Protein AF-A0A932KSS3-F1 (afdb_monomer)

Mean predicted aligned error: 3.88 Å

Foldseek 3Di:
DLVVQLVVVCVVPPPPDPVCVVVSSVVSVLPVVQDDPVSSVVVVCVVPVD

pLDDT: mean 90.78, std 5.24, range [60.41, 95.06]

Solvent-accessible surface area (backbone atoms only — not comparable to full-atom values): 3079 Å² total; per-residue (Å²): 112,70,70,63,52,41,51,62,64,50,63,82,51,78,83,65,58,76,88,53,48,64,58,56,50,52,51,40,49,49,57,69,75,32,72,53,72,68,53,38,50,52,50,49,52,54,71,76,75,109

Secondary structure (DSSP, 8-state):
-HHHHHHHHHGGGTT--GGGHHHHHHHHHHHHHS-SHHHHHHHHHHHH--

Sequence (50 aa):
NFWNQAKRVLRKYNGIPRKSFPLFLKECEFRFNYGSHRQQLFTLTKYFFT

Structure (mmCIF, N/CA/C/O backbone):
data_AF-A0A932KSS3-F1
#
_entry.id   AF-A0A932KSS3-F1
#
loop_
_atom_site.group_PDB
_atom_site.id
_atom_site.type_symbol
_atom_site.label_atom_id
_atom_site.label_alt_id
_atom_site.label_comp_id
_atom_site.label_asym_id
_atom_site.label_entity_id
_atom_site.label_seq_id
_atom_site.pdbx_PDB_ins_code
_atom_site.Cartn_x
_atom_site.Cartn_y
_atom_site.Cartn_z
_atom_site.occupancy
_atom_site.B_iso_or_equiv
_atom_site.auth_seq_id
_atom_site.auth_comp_id
_atom_site.auth_asym_id
_atom_site.auth_atom_id
_atom_site.pdbx_PDB_model_num
ATOM 1 N N . ASN A 1 1 ? -8.806 -6.557 -14.113 1.00 92.38 1 ASN A N 1
ATOM 2 C CA . ASN A 1 1 ? -9.867 -5.781 -13.428 1.00 92.38 1 ASN A CA 1
ATOM 3 C C . ASN A 1 1 ? -9.480 -5.610 -11.964 1.00 92.38 1 ASN A C 1
ATOM 5 O O . ASN A 1 1 ? -9.229 -6.617 -11.301 1.00 92.38 1 ASN A O 1
ATOM 9 N N . PHE A 1 2 ? -9.438 -4.360 -11.494 1.00 93.88 2 PHE A N 1
ATOM 10 C CA . PHE A 1 2 ? -9.139 -3.960 -10.118 1.00 93.88 2 PHE A CA 1
ATOM 11 C C . PHE A 1 2 ? -9.839 -4.830 -9.067 1.00 93.88 2 PHE A C 1
ATOM 13 O O . PHE A 1 2 ? -9.179 -5.429 -8.219 1.00 93.88 2 PHE A O 1
ATOM 20 N N . TRP A 1 3 ? -11.160 -5.005 -9.172 1.00 94.88 3 TRP A N 1
ATOM 21 C CA . TRP A 1 3 ? -11.947 -5.687 -8.141 1.00 94.88 3 TRP A CA 1
ATOM 22 C C . TRP A 1 3 ? -11.573 -7.159 -7.954 1.00 94.88 3 TRP A C 1
ATOM 24 O O . TRP A 1 3 ? -11.633 -7.678 -6.840 1.00 94.88 3 TRP A O 1
ATOM 34 N N . ASN A 1 4 ? -11.155 -7.850 -9.016 1.00 95.06 4 ASN A N 1
ATOM 35 C CA . ASN A 1 4 ? -10.716 -9.244 -8.907 1.00 95.06 4 ASN A CA 1
ATOM 36 C C . ASN A 1 4 ? -9.361 -9.359 -8.198 1.00 95.06 4 ASN A C 1
ATOM 38 O O . ASN A 1 4 ? -9.163 -10.279 -7.402 1.00 95.06 4 ASN A O 1
ATOM 42 N N . GLN A 1 5 ? -8.461 -8.403 -8.431 1.00 92.88 5 GLN A N 1
ATOM 43 C CA . GLN A 1 5 ? -7.155 -8.363 -7.782 1.00 92.88 5 GLN A CA 1
ATOM 44 C C . GLN A 1 5 ? -7.264 -7.921 -6.320 1.00 92.88 5 GLN A C 1
ATOM 46 O O . GLN A 1 5 ? -6.723 -8.601 -5.448 1.00 92.88 5 GLN A O 1
ATOM 51 N N . ALA A 1 6 ? -8.053 -6.880 -6.039 1.00 94.12 6 ALA A N 1
ATOM 52 C CA . ALA A 1 6 ? -8.357 -6.435 -4.682 1.00 94.12 6 ALA A CA 1
ATOM 53 C C . ALA A 1 6 ? -8.978 -7.572 -3.856 1.00 94.12 6 ALA A C 1
ATOM 55 O O . ALA A 1 6 ? -8.470 -7.895 -2.788 1.00 94.12 6 ALA A O 1
ATOM 56 N N . LYS A 1 7 ? -9.986 -8.286 -4.384 1.00 93.31 7 LYS A N 1
ATOM 57 C CA . LYS A 1 7 ? -10.562 -9.469 -3.714 1.00 93.31 7 LYS A CA 1
ATOM 58 C C . LYS A 1 7 ? -9.506 -10.527 -3.381 1.00 93.31 7 LYS A C 1
ATOM 60 O O . LYS A 1 7 ? -9.515 -11.067 -2.280 1.00 93.31 7 LYS A O 1
ATOM 65 N N . ARG A 1 8 ? -8.587 -10.839 -4.304 1.00 93.31 8 ARG A N 1
ATOM 66 C CA . ARG A 1 8 ? -7.516 -11.826 -4.063 1.00 93.31 8 ARG A CA 1
ATOM 67 C C . ARG A 1 8 ? -6.566 -11.381 -2.950 1.00 93.31 8 ARG A C 1
ATOM 69 O O . ARG A 1 8 ? -6.218 -12.208 -2.115 1.00 93.31 8 ARG A O 1
ATOM 76 N N . VAL A 1 9 ? -6.179 -10.106 -2.928 1.00 90.88 9 VAL A N 1
ATOM 77 C CA . VAL A 1 9 ? -5.324 -9.545 -1.870 1.00 90.88 9 VAL A CA 1
ATOM 78 C C . VAL A 1 9 ? -6.053 -9.532 -0.529 1.00 90.88 9 VAL A C 1
ATOM 80 O O . VAL A 1 9 ? -5.465 -9.918 0.474 1.00 90.88 9 VAL A O 1
ATOM 83 N N . LEU A 1 10 ? -7.330 -9.147 -0.509 1.00 92.50 10 LEU A N 1
ATOM 84 C CA . LEU A 1 10 ? -8.116 -8.985 0.715 1.00 92.50 10 LEU A CA 1
ATOM 85 C C . LEU A 1 10 ? -8.515 -10.311 1.378 1.00 92.50 10 LEU A C 1
ATOM 87 O O . LEU A 1 10 ? -8.697 -10.337 2.591 1.00 92.50 10 LEU A O 1
ATOM 91 N N . ARG A 1 11 ? -8.576 -11.426 0.633 1.00 92.44 11 ARG A N 1
ATOM 92 C CA . ARG A 1 11 ? -8.874 -12.765 1.189 1.00 92.44 11 ARG A CA 1
ATOM 93 C C . ARG A 1 11 ? -7.942 -13.194 2.325 1.00 92.44 11 ARG A C 1
ATOM 95 O O . ARG A 1 11 ? -8.362 -13.963 3.181 1.00 92.44 11 ARG A O 1
ATOM 102 N N . LYS A 1 12 ? -6.693 -12.714 2.343 1.00 89.06 12 LYS A N 1
ATOM 103 C CA . LYS A 1 12 ? -5.723 -13.045 3.405 1.00 89.06 12 LYS A CA 1
ATOM 104 C C . LYS A 1 12 ? -5.999 -12.321 4.727 1.00 89.06 12 LYS A C 1
ATOM 106 O O . LYS A 1 12 ? -5.364 -12.621 5.727 1.00 89.06 12 LYS A O 1
ATOM 111 N N . TYR A 1 13 ? -6.935 -11.377 4.724 1.00 87.69 13 TYR A N 1
ATOM 112 C CA . TYR A 1 13 ? -7.274 -10.542 5.864 1.00 87.69 13 TYR A CA 1
ATOM 113 C C . TYR A 1 13 ? 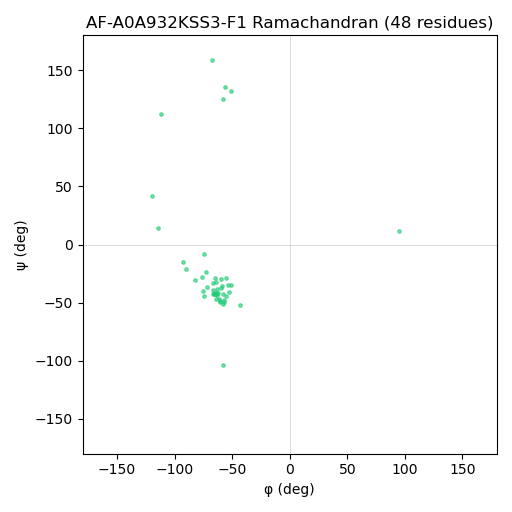-8.745 -10.730 6.287 1.00 87.69 13 TYR A C 1
ATOM 115 O O . TYR A 1 13 ? -9.465 -9.771 6.558 1.00 87.69 13 TYR A O 1
ATOM 123 N N . ASN A 1 14 ? -9.247 -11.965 6.306 1.00 84.62 14 ASN A N 1
ATOM 124 C CA . ASN A 1 14 ? -10.602 -12.217 6.803 1.00 84.62 14 ASN A CA 1
ATOM 125 C C . ASN A 1 14 ? -10.729 -11.731 8.261 1.00 84.62 14 ASN A C 1
ATOM 127 O O . ASN A 1 14 ? -9.941 -12.127 9.114 1.00 84.62 14 ASN A O 1
ATOM 131 N N . GLY A 1 15 ? -11.712 -10.863 8.532 1.00 86.00 15 GLY A N 1
ATOM 132 C CA . GLY A 1 15 ? -11.963 -10.315 9.872 1.00 86.00 15 GLY A CA 1
ATOM 133 C C . GLY A 1 15 ? -11.322 -8.955 10.182 1.00 86.00 15 GLY A C 1
ATOM 134 O O . GLY A 1 15 ? -11.342 -8.545 11.341 1.00 86.00 15 GLY A O 1
ATOM 135 N N . ILE A 1 16 ? -10.785 -8.221 9.193 1.00 86.75 16 ILE A N 1
ATOM 136 C CA . ILE A 1 16 ? -10.342 -6.832 9.427 1.00 86.75 16 ILE A CA 1
ATOM 137 C C . ILE A 1 16 ? -11.512 -6.000 9.985 1.00 86.75 16 ILE A C 1
ATOM 139 O O . ILE A 1 16 ? -12.613 -6.035 9.423 1.00 86.75 16 ILE A O 1
ATOM 143 N N . PRO A 1 17 ? -11.280 -5.169 11.018 1.00 92.06 17 PRO A N 1
ATOM 144 C CA . PRO A 1 17 ? -12.244 -4.166 11.443 1.00 92.06 17 PRO A CA 1
ATOM 145 C C . PRO A 1 17 ? -12.722 -3.302 10.270 1.00 92.06 17 PRO A C 1
ATOM 147 O O . PRO A 1 17 ? -11.916 -2.732 9.534 1.00 92.06 17 PRO A O 1
ATOM 150 N N . ARG A 1 18 ? -14.040 -3.115 10.136 1.00 89.81 18 ARG A N 1
ATOM 151 C CA . ARG A 1 18 ? -14.635 -2.289 9.064 1.00 89.81 18 ARG A CA 1
ATOM 152 C C . ARG A 1 18 ? -14.006 -0.896 8.950 1.00 89.81 18 ARG A C 1
ATOM 154 O O . ARG A 1 18 ? -13.827 -0.404 7.844 1.00 89.81 18 ARG A O 1
ATOM 161 N N . 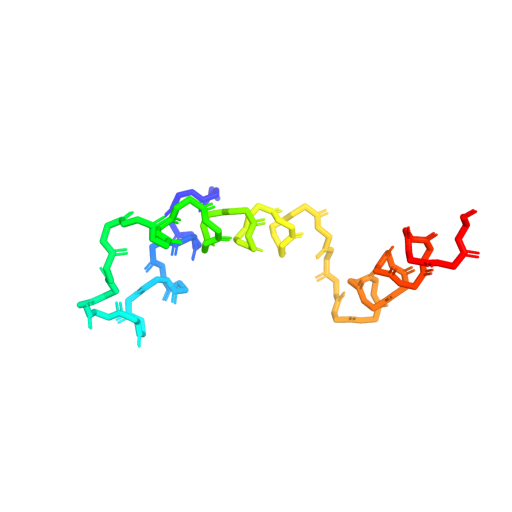LYS A 1 19 ? -13.603 -0.303 10.079 1.00 94.50 19 LYS A N 1
ATOM 162 C CA . LYS A 1 19 ? -12.918 1.000 10.140 1.00 94.50 19 LYS A CA 1
ATOM 163 C C . LYS A 1 19 ? -11.593 1.049 9.369 1.00 94.50 19 LYS A C 1
ATOM 165 O O . LYS A 1 19 ? -11.220 2.101 8.871 1.00 94.50 19 LYS A O 1
ATOM 170 N N . SER A 1 20 ? -10.893 -0.077 9.255 1.00 92.06 20 SER A N 1
ATOM 171 C CA . SER A 1 20 ? -9.598 -0.160 8.574 1.00 92.06 20 SER A CA 1
ATOM 172 C C . SER A 1 20 ? -9.741 -0.537 7.099 1.00 92.06 20 SER A C 1
ATOM 174 O O . SER A 1 20 ? -8.805 -0.340 6.333 1.00 92.06 20 SER A O 1
ATOM 176 N N . PHE A 1 21 ? -10.905 -1.037 6.672 1.00 91.38 21 PHE A N 1
ATOM 177 C CA . PHE A 1 21 ? -11.160 -1.466 5.294 1.00 91.38 21 PHE A CA 1
ATOM 178 C C . PHE A 1 21 ? -10.817 -0.410 4.220 1.00 91.38 21 PHE A C 1
ATOM 180 O O . PHE A 1 21 ? -10.192 -0.785 3.224 1.00 91.38 21 PHE A O 1
ATOM 187 N N . PRO A 1 22 ? -11.112 0.898 4.406 1.00 94.06 22 PRO A N 1
ATOM 188 C CA . PRO A 1 22 ? -10.722 1.922 3.435 1.00 94.06 22 PRO A CA 1
ATOM 189 C C . PRO A 1 22 ? -9.206 2.000 3.192 1.00 94.06 22 PRO A C 1
ATOM 191 O O . PRO A 1 22 ? -8.784 2.206 2.055 1.00 94.06 22 PRO A O 1
ATOM 194 N N . LEU A 1 23 ? -8.381 1.7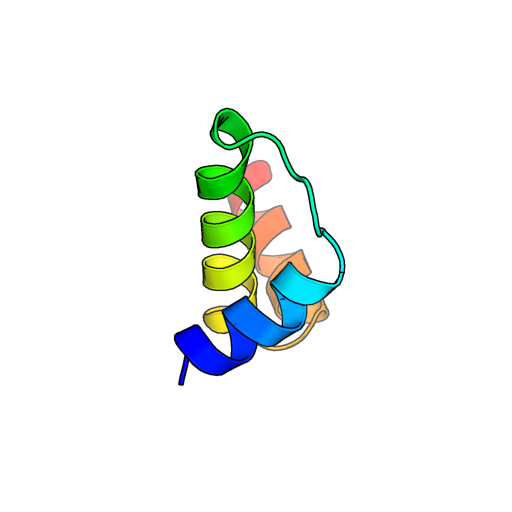76 4.223 1.00 93.88 23 LEU A N 1
ATOM 195 C CA . LEU A 1 23 ? -6.91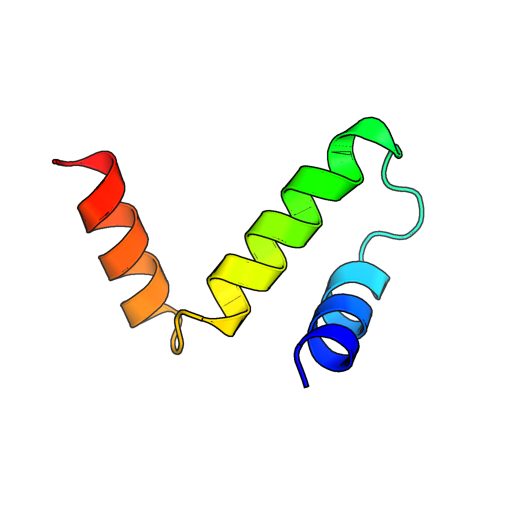8 1.786 4.091 1.00 93.88 23 LEU A CA 1
ATOM 196 C C . LEU A 1 23 ? -6.429 0.632 3.212 1.00 93.88 23 LEU A C 1
ATOM 198 O O . LEU A 1 23 ? -5.605 0.838 2.325 1.00 93.88 23 LEU A O 1
ATOM 202 N N . PHE A 1 24 ? -6.984 -0.568 3.393 1.00 93.19 24 PHE A N 1
ATOM 203 C CA . PHE A 1 24 ? -6.629 -1.722 2.564 1.00 93.19 24 PHE A CA 1
ATOM 204 C C . PHE A 1 24 ? -7.068 -1.554 1.105 1.00 93.19 24 PHE A C 1
ATOM 206 O O . PHE A 1 24 ? -6.375 -2.013 0.195 1.00 93.19 24 PHE A O 1
ATOM 213 N N . LEU A 1 25 ? -8.193 -0.875 0.854 1.00 94.00 25 LEU A N 1
ATOM 214 C CA . LEU A 1 25 ? -8.586 -0.513 -0.508 1.00 94.00 25 LEU A CA 1
ATOM 215 C C . LEU A 1 25 ? -7.606 0.481 -1.135 1.00 94.00 25 LEU A C 1
ATOM 217 O O . LEU A 1 25 ? -7.234 0.290 -2.291 1.00 94.00 25 LEU A O 1
ATOM 221 N N . LYS A 1 26 ? -7.144 1.484 -0.379 1.00 94.00 26 LYS A N 1
ATOM 222 C CA . LYS A 1 26 ? -6.109 2.419 -0.845 1.00 94.00 26 LYS A CA 1
ATOM 223 C C . LYS A 1 26 ? -4.781 1.728 -1.131 1.00 94.00 26 LYS A C 1
ATOM 225 O O . LYS A 1 26 ? -4.154 2.019 -2.145 1.00 94.00 26 LYS A O 1
ATOM 230 N N . GLU A 1 27 ? -4.390 0.751 -0.319 1.00 92.88 27 GLU A N 1
ATOM 231 C CA . GLU A 1 27 ? -3.222 -0.085 -0.611 1.00 92.88 27 GLU A CA 1
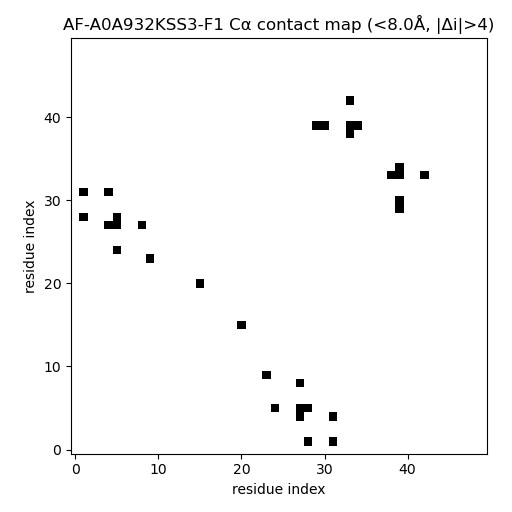ATOM 232 C C . GLU A 1 27 ? -3.412 -0.896 -1.907 1.00 92.88 27 GLU A C 1
ATOM 234 O O . GLU A 1 27 ? -2.507 -0.965 -2.740 1.00 92.88 27 GLU A O 1
ATOM 239 N N . CYS A 1 28 ? -4.593 -1.493 -2.112 1.00 94.12 28 CYS A N 1
ATOM 240 C CA . CYS A 1 28 ? -4.904 -2.223 -3.343 1.00 94.12 28 CYS A CA 1
ATOM 241 C C . CYS A 1 28 ? -4.877 -1.306 -4.572 1.00 94.12 28 CYS A C 1
ATOM 243 O O . CYS A 1 28 ? -4.360 -1.711 -5.608 1.00 94.12 28 CYS A O 1
ATOM 245 N N . GLU A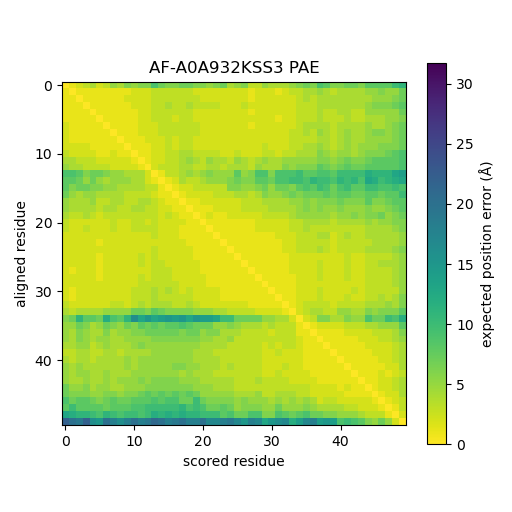 1 29 ? -5.413 -0.089 -4.460 1.00 94.81 29 GLU A N 1
ATOM 246 C CA . GLU A 1 29 ? -5.383 0.934 -5.511 1.00 94.81 29 GLU A CA 1
ATOM 247 C C . GLU A 1 29 ? -3.943 1.323 -5.856 1.00 94.81 29 GLU A C 1
ATOM 249 O O . GLU A 1 29 ? -3.560 1.299 -7.025 1.00 94.81 29 GLU A O 1
ATOM 254 N N . PHE A 1 30 ? -3.112 1.576 -4.845 1.00 93.88 30 PHE A N 1
ATOM 255 C CA . PHE A 1 30 ? -1.693 1.858 -5.035 1.00 93.88 30 PHE A CA 1
ATOM 256 C C . PHE A 1 30 ? -0.979 0.711 -5.768 1.00 93.88 30 PHE A C 1
ATOM 258 O O . PHE A 1 30 ? -0.354 0.920 -6.805 1.00 93.88 30 PHE A O 1
ATOM 265 N N . ARG A 1 31 ? -1.130 -0.531 -5.299 1.00 91.81 31 ARG A N 1
ATOM 266 C CA . ARG A 1 31 ? -0.505 -1.704 -5.938 1.00 91.81 31 ARG A CA 1
ATOM 267 C C . ARG A 1 31 ? -1.035 -1.987 -7.345 1.00 91.81 31 ARG A C 1
ATOM 269 O O . ARG A 1 31 ? -0.328 -2.594 -8.141 1.00 91.81 31 ARG A O 1
ATOM 276 N N . PHE A 1 32 ? -2.284 -1.620 -7.629 1.00 92.50 32 PHE A N 1
ATOM 277 C CA . PHE A 1 32 ? -2.896 -1.802 -8.944 1.00 92.50 32 PHE A CA 1
ATOM 278 C C . PHE A 1 32 ? -2.383 -0.772 -9.956 1.00 92.50 32 PHE A C 1
ATOM 280 O O . PHE A 1 32 ? -2.128 -1.126 -11.104 1.00 92.50 32 PHE A O 1
ATOM 287 N N . ASN A 1 33 ? -2.203 0.478 -9.523 1.00 91.81 33 ASN A N 1
ATOM 288 C CA . ASN A 1 33 ? -1.765 1.579 -10.383 1.00 91.81 33 ASN A CA 1
ATOM 289 C C . ASN A 1 33 ? -0.244 1.612 -10.590 1.00 91.81 33 ASN A C 1
ATOM 291 O O . ASN A 1 33 ? 0.224 2.033 -11.645 1.00 91.81 33 ASN A O 1
ATOM 295 N N . TYR A 1 34 ? 0.533 1.160 -9.604 1.00 86.25 34 TYR A N 1
ATOM 296 C CA . TYR A 1 34 ? 1.992 1.205 -9.643 1.00 86.25 34 TYR A CA 1
ATOM 297 C C . TYR A 1 34 ? 2.554 -0.215 -9.752 1.00 86.25 34 TYR A C 1
ATOM 299 O O . TYR A 1 34 ? 2.426 -1.015 -8.829 1.00 86.25 34 TYR A O 1
ATOM 307 N N . GLY A 1 35 ? 3.154 -0.519 -10.908 1.00 82.81 35 GLY A N 1
ATOM 308 C CA . GLY A 1 35 ? 3.509 -1.866 -11.369 1.00 82.81 35 GLY A CA 1
ATOM 309 C C . GLY A 1 35 ? 4.443 -2.672 -10.456 1.00 82.81 35 GLY A C 1
ATOM 310 O O . GLY A 1 35 ? 4.017 -3.280 -9.478 1.00 82.81 35 GLY A O 1
ATOM 311 N N . SER A 1 36 ? 5.721 -2.789 -10.818 1.00 90.06 36 SER A N 1
ATOM 312 C CA . SER A 1 36 ? 6.674 -3.635 -10.082 1.00 90.06 36 SER A CA 1
ATOM 313 C C . SER A 1 36 ? 6.968 -3.100 -8.674 1.00 90.06 36 SER A C 1
ATOM 315 O O . SER A 1 36 ? 6.857 -1.903 -8.412 1.00 90.06 36 SER A O 1
ATOM 317 N N . HIS A 1 37 ? 7.449 -3.965 -7.775 1.00 88.56 37 HIS A N 1
ATOM 318 C CA . HIS A 1 37 ? 7.870 -3.559 -6.426 1.00 88.56 37 HIS A CA 1
ATOM 319 C C . HIS A 1 37 ? 8.896 -2.413 -6.440 1.00 88.56 37 HIS A C 1
ATOM 321 O O . HIS A 1 37 ? 8.834 -1.536 -5.584 1.00 88.56 37 HIS A O 1
ATOM 327 N N . ARG A 1 38 ? 9.799 -2.370 -7.433 1.00 92.50 38 ARG A N 1
ATOM 328 C CA . ARG A 1 38 ? 10.749 -1.255 -7.591 1.00 92.50 38 ARG A CA 1
ATOM 329 C C . ARG A 1 38 ? 10.046 0.060 -7.918 1.00 92.50 38 ARG A C 1
ATOM 331 O O . ARG A 1 38 ? 10.398 1.085 -7.350 1.00 92.50 38 ARG A O 1
ATOM 338 N N . GLN A 1 39 ? 9.046 0.031 -8.799 1.00 92.19 39 GLN A N 1
ATOM 339 C CA . GLN A 1 39 ? 8.259 1.221 -9.140 1.00 92.19 39 GLN A CA 1
ATOM 340 C C . GLN A 1 39 ? 7.422 1.697 -7.952 1.00 92.19 39 GLN A C 1
ATOM 342 O O . GLN A 1 39 ? 7.344 2.896 -7.703 1.00 92.19 39 GLN A O 1
ATOM 347 N N . GLN A 1 40 ? 6.844 0.769 -7.187 1.00 93.00 40 GLN A N 1
ATOM 348 C CA . GLN A 1 40 ? 6.128 1.084 -5.950 1.00 93.00 40 GLN A CA 1
ATOM 349 C C . GLN A 1 40 ? 7.053 1.748 -4.924 1.00 93.00 40 GLN A C 1
ATOM 351 O O . GLN A 1 40 ? 6.725 2.817 -4.419 1.00 93.00 40 GLN A O 1
ATOM 356 N N . LEU A 1 41 ? 8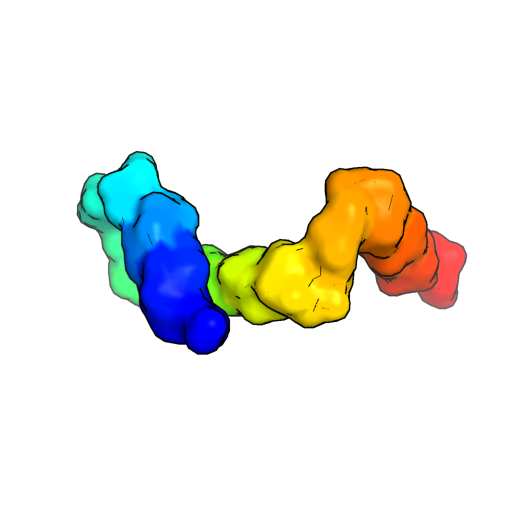.231 1.169 -4.673 1.00 92.94 41 LEU A N 1
ATOM 357 C CA . LEU A 1 41 ? 9.244 1.751 -3.786 1.00 92.94 41 LEU A CA 1
ATOM 358 C C . LEU A 1 41 ? 9.643 3.155 -4.237 1.00 92.94 41 LEU A C 1
ATOM 360 O O . LEU A 1 41 ? 9.578 4.079 -3.436 1.00 92.94 41 LEU A O 1
ATOM 364 N N . PHE A 1 42 ? 9.968 3.326 -5.521 1.00 93.44 42 PHE A N 1
ATOM 365 C CA . PHE A 1 42 ? 10.319 4.629 -6.084 1.00 93.44 42 PHE A CA 1
ATOM 366 C C . PHE A 1 42 ? 9.201 5.666 -5.896 1.00 93.44 42 PHE A C 1
ATOM 368 O O . PHE A 1 42 ? 9.450 6.812 -5.525 1.00 93.44 42 PHE A O 1
ATOM 375 N N . THR A 1 43 ? 7.954 5.250 -6.116 1.00 91.12 43 THR A N 1
ATOM 376 C CA . THR A 1 43 ? 6.776 6.105 -5.951 1.00 91.12 43 THR A CA 1
ATOM 377 C C . THR A 1 43 ? 6.615 6.537 -4.495 1.00 91.12 43 THR A C 1
ATOM 379 O O . THR A 1 43 ? 6.460 7.724 -4.229 1.00 91.12 43 THR A O 1
ATOM 382 N N . LEU A 1 44 ? 6.726 5.605 -3.542 1.00 91.19 44 LEU A N 1
ATOM 383 C CA . LEU A 1 44 ? 6.668 5.922 -2.113 1.00 91.19 44 LEU A CA 1
ATOM 384 C C . LEU A 1 44 ? 7.796 6.879 -1.723 1.00 91.19 44 LEU A C 1
ATOM 386 O O . LEU A 1 44 ? 7.525 7.916 -1.127 1.00 91.19 44 LEU A O 1
ATOM 390 N N . THR A 1 45 ? 9.042 6.599 -2.117 1.00 91.75 45 THR A N 1
ATOM 391 C CA . THR A 1 45 ? 10.167 7.495 -1.813 1.00 91.75 45 THR A CA 1
ATOM 392 C C . THR A 1 45 ? 9.957 8.888 -2.394 1.00 91.75 45 THR A C 1
ATOM 394 O O . THR A 1 45 ? 10.263 9.875 -1.739 1.00 91.75 45 THR A O 1
ATOM 397 N N . LYS A 1 46 ? 9.369 8.992 -3.590 1.00 91.50 46 LYS A N 1
ATOM 398 C CA . LYS A 1 46 ? 9.060 10.290 -4.181 1.00 91.50 46 LYS A CA 1
ATOM 399 C C . LYS A 1 46 ? 8.035 11.069 -3.357 1.00 91.50 46 LYS A C 1
ATOM 401 O O . LYS A 1 46 ? 8.224 12.257 -3.192 1.00 91.50 46 LYS A O 1
ATOM 406 N N . TYR A 1 47 ? 6.984 10.431 -2.846 1.00 87.00 47 TYR A N 1
ATOM 407 C CA . TYR A 1 47 ? 5.943 11.122 -2.074 1.00 87.00 47 TYR A CA 1
ATOM 408 C C . TYR A 1 47 ? 6.349 11.487 -0.641 1.00 87.00 47 TYR A C 1
ATOM 410 O O . TYR A 1 47 ? 5.792 12.427 -0.087 1.00 87.00 47 TYR A O 1
ATOM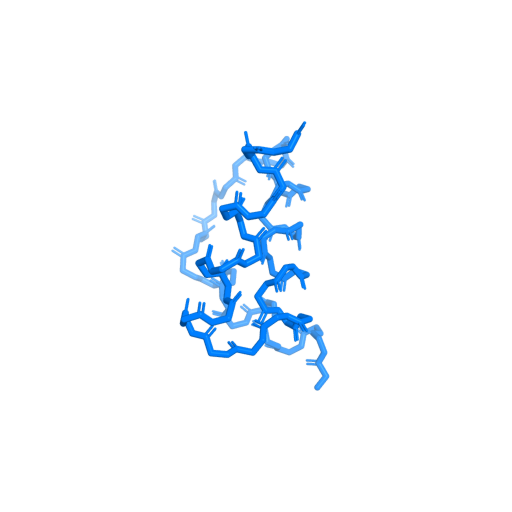 418 N N . PHE A 1 48 ? 7.257 10.731 -0.020 1.00 89.31 48 PHE A N 1
ATOM 419 C CA . PHE A 1 48 ? 7.657 10.957 1.376 1.00 89.31 48 PHE A CA 1
ATOM 420 C C . PHE A 1 48 ? 8.849 11.910 1.541 1.00 89.31 48 PHE A C 1
ATOM 422 O O . PHE A 1 48 ? 9.032 12.445 2.630 1.00 89.31 48 PHE A O 1
ATOM 429 N N . PHE A 1 49 ? 9.666 12.097 0.501 1.00 84.62 49 PHE A N 1
ATOM 430 C CA . PHE A 1 49 ? 10.892 12.907 0.554 1.00 84.62 49 PHE A CA 1
ATOM 431 C C . PHE A 1 49 ? 10.845 14.167 -0.332 1.00 84.62 49 PHE A C 1
ATOM 433 O O . PHE A 1 49 ? 11.883 14.782 -0.573 1.00 84.62 49 PHE A O 1
ATOM 440 N N . THR A 1 50 ? 9.659 14.548 -0.812 1.00 60.41 50 THR A N 1
ATOM 441 C CA . THR A 1 50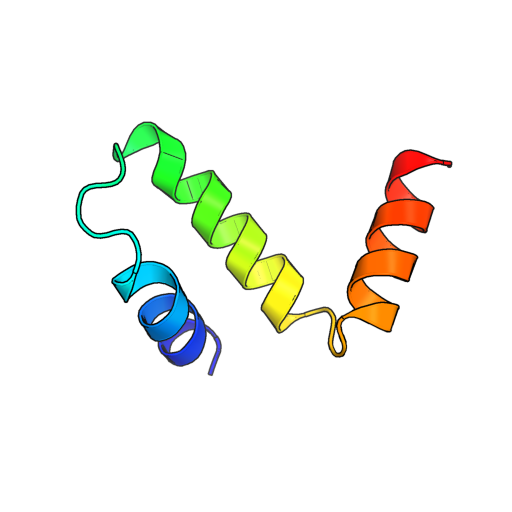 ? 9.359 15.867 -1.404 1.00 60.41 50 THR A CA 1
ATOM 442 C C . THR A 1 50 ? 8.519 16.680 -0.442 1.00 60.41 50 THR A C 1
ATOM 444 O O . THR A 1 50 ? 8.792 17.888 -0.310 1.00 60.41 50 THR A O 1
#

Radius of gyration: 12.36 Å; Cα contacts (8 Å, |Δi|>4): 16; chains: 1; bounding box: 26×29×25 Å